Protein AF-A0A453N081-F1 (afdb_monomer)

Sequence (69 aa):
MPGVLTFTFQALEYLAKSQGIERTRLLATEHAKLAARAIDALPEVGNKVALVSRQALKDLAQKLIRRTK

Secondary structure (DSSP, 8-state):
--HHHHHHHHHHHHHHHHTHHHHHHHHHHHHHHHHHHHHHTSPP---HHHHHHHHHHHHHHHHHHT---

Organism: Aegilops tauschii subsp. strangulata (NCBI:txid200361)

InterPro domains:
  IPR008949 Isoprenoid synthase domain superfamily [G3DSA:1.10.600.10] (8-69)

Radius of gyration: 19.52 Å; Cα contacts (8 Å, |Δi|>4): 21; chains: 1; bounding box: 40×29×50 Å

Foldseek 3Di:
DPPPVVVVVVVVVVCVVVVVVVVVLVVLVVVLVVQLVVLVPDDDDPDPVSVVVSVVSSVVSVVVSVDPD

pLDDT: mean 87.95, std 11.83, range [48.69, 96.69]

Nearest PDB structures (foldseek):
  1zw0-assembly10_D  TM=5.036E-01  e=2.954E+00  Yersinia pestis

Solvent-accessible surface area (backbone atoms only — not comparable to full-atom values): 4096 Å² total; per-residue (Å²): 132,74,68,67,66,60,54,55,58,53,53,51,53,52,42,62,75,65,43,49,66,61,54,52,52,51,52,51,48,52,52,30,51,52,52,38,50,55,60,67,69,47,80,90,65,95,48,67,67,60,52,52,51,51,51,52,53,40,52,48,41,56,47,64,72,71,60,89,127

Structure (mmCIF, N/CA/C/O backbone):
data_AF-A0A453N081-F1
#
_entry.id   AF-A0A453N081-F1
#
loop_
_atom_site.group_PDB
_atom_site.id
_atom_site.type_symbol
_atom_site.label_atom_id
_atom_site.label_alt_id
_atom_site.label_comp_id
_atom_site.label_asym_id
_atom_site.label_entity_id
_atom_site.label_seq_id
_atom_site.pdbx_PDB_ins_code
_atom_site.Cartn_x
_atom_site.Cartn_y
_atom_site.Cartn_z
_atom_site.occupancy
_atom_site.B_iso_or_equiv
_atom_site.auth_seq_id
_atom_site.auth_comp_id
_atom_site.auth_asym_id
_atom_site.auth_atom_id
_atom_site.pdbx_PDB_model_num
ATOM 1 N N . MET A 1 1 ? -20.533 25.737 29.026 1.00 48.69 1 MET A N 1
ATOM 2 C CA . MET A 1 1 ? -21.144 24.877 27.988 1.00 48.69 1 MET A CA 1
ATOM 3 C C . MET A 1 1 ? -20.429 23.523 27.970 1.00 48.69 1 MET A C 1
ATOM 5 O O . MET A 1 1 ? -19.371 23.431 27.365 1.00 48.69 1 MET A O 1
ATOM 9 N N . PRO A 1 2 ? -20.936 22.500 28.680 1.00 55.88 2 PRO A N 1
ATOM 10 C CA . PRO A 1 2 ? -20.251 21.208 28.840 1.00 55.88 2 PRO A CA 1
ATOM 11 C C . PRO A 1 2 ? -20.424 20.215 27.666 1.00 55.88 2 PRO A C 1
ATOM 13 O O . PRO A 1 2 ? -19.728 19.209 27.627 1.00 55.88 2 PRO A O 1
ATOM 16 N N . GLY A 1 3 ? -21.304 20.479 26.691 1.00 60.56 3 GLY A N 1
ATOM 17 C CA . GLY A 1 3 ? -21.722 19.475 25.693 1.00 60.56 3 GLY A CA 1
ATOM 18 C C . GLY A 1 3 ? -20.721 19.118 24.581 1.00 60.56 3 GLY A C 1
ATOM 19 O O . GLY A 1 3 ? -20.820 18.036 24.012 1.00 60.56 3 GLY A O 1
ATOM 20 N N . VAL A 1 4 ? -19.745 19.977 24.264 1.00 60.19 4 VAL A N 1
ATOM 21 C CA . VAL A 1 4 ? -18.787 19.718 23.164 1.00 60.19 4 VAL A CA 1
ATOM 22 C C . VAL A 1 4 ? -17.725 18.693 23.568 1.00 60.19 4 VAL A C 1
ATOM 24 O O . VAL A 1 4 ? -17.340 17.854 22.760 1.00 60.19 4 VAL A O 1
ATOM 27 N N . LEU A 1 5 ? -17.286 18.722 24.830 1.00 56.72 5 LEU A N 1
ATOM 28 C CA . LEU A 1 5 ? -16.272 17.798 25.338 1.00 56.72 5 LEU A CA 1
ATOM 29 C C . LEU A 1 5 ? -16.825 16.371 25.444 1.00 56.72 5 LEU A C 1
ATOM 31 O O . LEU A 1 5 ? -16.137 15.428 25.091 1.00 56.72 5 LEU A O 1
ATOM 35 N N . THR A 1 6 ? -18.084 16.189 25.851 1.00 59.47 6 THR A N 1
ATOM 36 C CA . THR A 1 6 ? -18.689 14.852 25.988 1.00 59.47 6 THR A CA 1
ATOM 37 C C . THR A 1 6 ? -18.854 14.133 24.641 1.00 59.47 6 THR A C 1
ATOM 39 O O . THR A 1 6 ? -18.659 12.922 24.562 1.00 59.47 6 THR A O 1
ATOM 42 N N . PHE A 1 7 ? -19.147 14.872 23.563 1.00 58.91 7 PHE A N 1
ATOM 43 C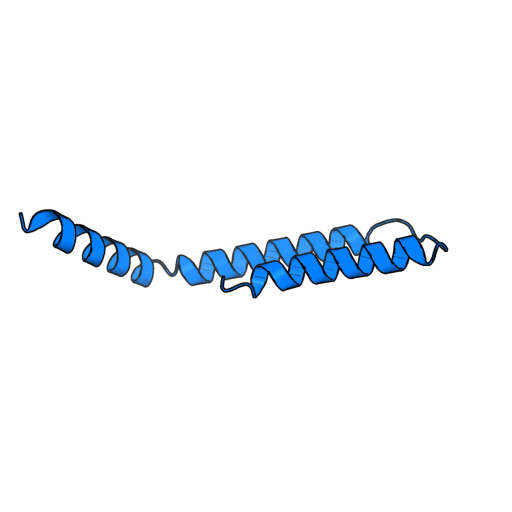 CA . PHE A 1 7 ? -19.323 14.307 22.217 1.00 58.91 7 PHE A CA 1
ATOM 44 C C . PHE A 1 7 ? -18.013 13.798 21.590 1.00 58.91 7 PHE A C 1
ATOM 46 O O . PHE A 1 7 ? -18.019 12.790 20.881 1.00 58.91 7 PHE A O 1
ATOM 53 N N . THR A 1 8 ? -16.878 14.460 21.845 1.00 65.75 8 THR A N 1
ATOM 54 C CA . THR A 1 8 ? -15.586 14.071 21.252 1.00 65.75 8 THR A CA 1
ATOM 55 C C . THR A 1 8 ? -15.023 12.792 21.868 1.00 65.75 8 THR A C 1
ATOM 57 O O . THR A 1 8 ? -14.491 11.952 21.141 1.00 65.75 8 THR A O 1
ATOM 60 N N . PHE A 1 9 ? -15.194 12.587 23.179 1.00 74.69 9 PHE A N 1
ATOM 61 C CA . PHE A 1 9 ? -14.770 11.347 23.840 1.00 74.69 9 PHE A CA 1
ATOM 62 C C . PHE A 1 9 ? -15.578 10.136 23.359 1.00 74.69 9 PHE A C 1
ATOM 64 O O . PHE A 1 9 ? -15.005 9.078 23.102 1.00 74.69 9 PHE A O 1
ATOM 71 N N . GLN A 1 10 ? -16.883 10.306 23.128 1.00 85.31 10 GLN A N 1
ATOM 72 C CA . GLN A 1 10 ? -17.744 9.227 22.642 1.00 85.31 10 GLN A CA 1
ATOM 73 C C . GLN A 1 10 ? -17.381 8.786 21.212 1.00 85.31 10 GLN A C 1
ATOM 75 O O . GLN A 1 10 ? -17.360 7.592 20.909 1.00 85.31 10 GLN A O 1
ATOM 80 N N . ALA A 1 11 ? -17.034 9.730 20.331 1.00 87.94 11 ALA A N 1
ATOM 81 C CA . ALA A 1 11 ? -16.584 9.419 18.973 1.00 87.94 11 ALA A CA 1
ATOM 82 C C . ALA A 1 11 ? -15.271 8.609 18.953 1.00 87.94 11 ALA A C 1
ATOM 84 O O . ALA A 1 11 ? -15.138 7.668 18.166 1.00 87.94 11 ALA A O 1
ATOM 85 N N . LEU A 1 12 ? -14.321 8.927 19.840 1.00 88.50 12 LEU A N 1
ATOM 86 C CA . LEU A 1 12 ? -13.065 8.179 19.970 1.00 88.50 12 LEU A CA 1
ATOM 87 C C . LEU A 1 12 ? -13.291 6.754 20.489 1.00 88.50 12 LEU A C 1
ATOM 89 O O . LEU A 1 12 ? -12.656 5.821 19.995 1.00 88.50 12 LEU A O 1
ATOM 93 N N . GLU A 1 13 ? -14.226 6.556 21.421 1.00 89.50 13 GLU A N 1
ATOM 94 C CA . GLU A 1 13 ? -14.597 5.214 21.884 1.00 89.50 13 GLU A CA 1
ATOM 95 C C . GLU A 1 13 ? -15.186 4.353 20.762 1.00 89.50 13 GLU A C 1
ATOM 97 O O . GLU A 1 13 ? -14.827 3.180 20.623 1.00 89.50 13 GLU A O 1
ATOM 102 N N . TYR A 1 14 ? -16.071 4.920 19.937 1.00 92.50 14 TYR A N 1
ATOM 103 C CA . TYR A 1 14 ? -16.610 4.207 18.778 1.00 92.50 14 TYR A CA 1
ATOM 104 C C . TYR A 1 14 ? -15.523 3.888 17.751 1.00 92.50 14 TYR A C 1
ATOM 106 O O . TYR A 1 14 ? -15.475 2.769 17.233 1.00 92.50 14 TYR A O 1
ATOM 114 N N . LEU A 1 15 ? -14.610 4.828 17.494 1.00 92.00 15 LEU A N 1
ATOM 115 C CA . LEU A 1 15 ? -13.477 4.606 16.599 1.00 92.00 15 LEU A CA 1
ATOM 116 C C . LEU A 1 15 ? -12.586 3.459 17.097 1.00 92.00 15 LEU A C 1
ATOM 118 O O . LEU A 1 15 ? -12.261 2.565 16.311 1.00 92.00 15 LEU A O 1
ATOM 122 N N . ALA A 1 16 ? -12.259 3.435 18.391 1.00 89.19 16 ALA A N 1
ATOM 123 C CA . ALA A 1 16 ? -11.474 2.367 19.003 1.00 89.19 16 ALA A CA 1
ATOM 124 C C . ALA A 1 16 ? -12.171 1.000 18.876 1.00 89.19 16 ALA A C 1
ATOM 126 O O . ALA A 1 16 ? -11.549 0.033 18.431 1.00 89.19 16 ALA A O 1
ATOM 127 N N . LYS A 1 17 ? -13.479 0.928 19.169 1.00 94.31 17 LYS A N 1
ATOM 128 C CA . LYS A 1 17 ? -14.285 -0.303 19.033 1.00 94.31 17 LYS A CA 1
ATOM 129 C C . LYS A 1 17 ? -14.383 -0.792 17.583 1.00 94.31 17 LYS A C 1
ATOM 131 O O . LYS A 1 17 ? -14.407 -1.994 17.341 1.00 94.31 17 LYS A O 1
ATOM 136 N N . SER A 1 18 ? -14.420 0.123 16.613 1.00 94.31 18 SER A N 1
ATOM 137 C CA . SER A 1 18 ? -14.579 -0.209 15.189 1.00 94.31 18 SER A CA 1
ATOM 138 C C . SER A 1 18 ? -13.327 -0.791 14.521 1.00 94.31 18 SER A C 1
ATOM 140 O O . SER A 1 18 ? -13.419 -1.313 13.408 1.00 94.31 18 SER A O 1
ATOM 142 N N . GLN A 1 19 ? -12.153 -0.657 15.155 1.00 93.62 19 GLN A N 1
ATOM 143 C CA . GLN A 1 19 ? -10.845 -0.917 14.534 1.00 93.62 19 GLN A CA 1
ATOM 144 C C . GLN A 1 19 ? -10.604 -0.097 13.247 1.00 93.62 19 GLN A C 1
ATOM 146 O O . GLN A 1 19 ? -9.792 -0.479 12.401 1.00 93.62 19 GLN A O 1
ATOM 151 N N . GLY A 1 20 ? -11.301 1.033 13.077 1.00 93.69 20 GLY A N 1
ATOM 152 C CA . GLY A 1 20 ? -11.286 1.828 11.845 1.00 93.69 20 GLY A CA 1
ATOM 153 C C . GLY A 1 20 ? -9.896 2.332 11.452 1.00 93.69 20 GLY A C 1
ATOM 154 O O . GLY A 1 20 ? -9.567 2.362 10.267 1.00 93.69 20 GLY A O 1
ATOM 155 N N . ILE A 1 21 ? -9.047 2.643 12.438 1.00 92.81 21 ILE A N 1
ATOM 156 C CA . ILE A 1 21 ? -7.653 3.045 12.208 1.00 92.81 21 ILE A CA 1
ATOM 157 C C . ILE A 1 21 ? -6.849 1.914 11.557 1.00 92.81 21 ILE A C 1
ATOM 159 O O . ILE A 1 21 ? -6.239 2.123 10.510 1.00 92.81 21 ILE A O 1
ATOM 163 N N . GLU A 1 22 ? -6.888 0.703 12.120 1.00 93.12 22 GLU A N 1
ATOM 164 C CA . GLU A 1 22 ? -6.120 -0.422 11.574 1.00 93.12 22 GLU A CA 1
ATOM 165 C C . GLU A 1 22 ? -6.669 -0.872 10.217 1.00 93.12 22 GLU A C 1
ATOM 167 O O . GLU A 1 22 ? -5.898 -1.115 9.291 1.00 93.12 22 GLU A O 1
ATOM 172 N N . ARG A 1 23 ? -7.996 -0.891 10.042 1.00 95.38 23 ARG A N 1
ATOM 173 C CA . ARG A 1 23 ? -8.623 -1.201 8.745 1.00 95.38 23 ARG A CA 1
ATOM 174 C C . ARG A 1 23 ? -8.199 -0.222 7.653 1.00 95.38 23 ARG A C 1
ATOM 176 O O . ARG A 1 23 ? -7.864 -0.646 6.549 1.00 95.38 23 ARG A O 1
ATOM 183 N N . THR A 1 24 ? -8.158 1.071 7.967 1.00 94.94 24 THR A N 1
ATOM 184 C CA . THR A 1 24 ? -7.696 2.101 7.026 1.00 94.94 24 THR A CA 1
ATOM 185 C C . THR A 1 24 ? -6.212 1.921 6.704 1.00 94.94 24 THR A C 1
ATOM 187 O O . THR A 1 24 ? -5.819 2.021 5.542 1.00 94.94 24 THR A O 1
ATOM 190 N N . ARG A 1 25 ? -5.384 1.582 7.702 1.00 92.94 25 ARG A N 1
ATOM 191 C CA . ARG A 1 25 ? -3.953 1.297 7.514 1.00 92.94 25 ARG A CA 1
ATOM 192 C C . ARG A 1 25 ? -3.715 0.087 6.606 1.00 92.94 25 ARG A C 1
ATOM 194 O O . ARG A 1 25 ? -2.848 0.137 5.728 1.00 92.94 25 ARG A O 1
ATOM 201 N N . LEU A 1 26 ? -4.492 -0.981 6.787 1.00 95.38 26 LEU A N 1
ATOM 202 C CA . LEU A 1 26 ? -4.451 -2.171 5.935 1.00 95.38 26 LEU A CA 1
ATOM 203 C C . LEU A 1 26 ? -4.861 -1.834 4.501 1.00 95.38 26 LEU A C 1
ATOM 205 O O . LEU A 1 26 ? -4.121 -2.149 3.573 1.00 95.38 26 LEU A O 1
ATOM 209 N N . LEU A 1 27 ? -5.978 -1.125 4.322 1.00 96.12 27 LEU A N 1
ATOM 210 C CA . LEU A 1 27 ? -6.455 -0.723 2.999 1.00 96.12 27 LEU A CA 1
ATOM 211 C C . LEU A 1 27 ? -5.433 0.159 2.267 1.00 96.12 27 LEU A C 1
ATOM 213 O O . LEU A 1 27 ? -5.121 -0.086 1.103 1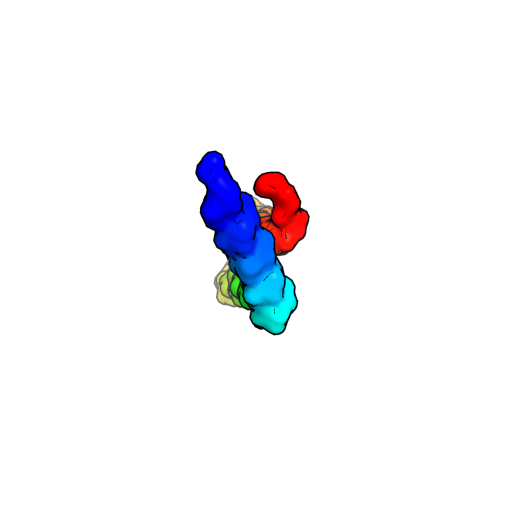.00 96.12 27 LEU A O 1
ATOM 217 N N . ALA A 1 28 ? -4.847 1.138 2.959 1.00 94.88 28 ALA A N 1
ATOM 218 C CA . ALA A 1 28 ? -3.785 1.969 2.401 1.00 94.88 28 ALA A CA 1
ATOM 219 C C . ALA A 1 28 ? -2.574 1.117 1.973 1.00 94.88 28 ALA A C 1
ATOM 221 O O . ALA A 1 28 ? -2.036 1.303 0.881 1.00 94.88 28 ALA A O 1
ATOM 222 N N . THR A 1 29 ? -2.182 0.138 2.794 1.00 94.94 29 THR A N 1
ATOM 223 C CA . THR A 1 29 ? -1.085 -0.791 2.480 1.00 94.94 29 THR A CA 1
ATOM 224 C C . THR A 1 29 ? -1.382 -1.620 1.227 1.00 94.94 29 THR A C 1
ATOM 226 O O . THR A 1 29 ? -0.502 -1.778 0.380 1.00 94.94 29 THR A O 1
ATOM 229 N N . GLU A 1 30 ? -2.608 -2.120 1.073 1.00 96.62 30 GLU A N 1
ATOM 230 C CA . GLU A 1 30 ? -3.027 -2.851 -0.129 1.00 96.62 30 GLU A CA 1
ATOM 231 C C . GLU A 1 30 ? -2.967 -1.966 -1.380 1.00 96.62 30 GLU A C 1
ATOM 233 O O . GLU A 1 30 ? -2.392 -2.370 -2.393 1.00 96.62 30 GLU A O 1
ATOM 238 N N . HIS A 1 31 ? -3.440 -0.721 -1.304 1.00 96.25 31 HIS A N 1
ATOM 239 C CA . HIS A 1 31 ? -3.323 0.217 -2.423 1.00 96.25 31 HIS A CA 1
ATOM 240 C C . HIS A 1 31 ? -1.868 0.548 -2.779 1.00 96.25 31 HIS A C 1
ATOM 242 O O . HIS A 1 31 ? -1.534 0.614 -3.963 1.00 96.25 31 HIS A O 1
ATOM 248 N N . ALA A 1 32 ? -0.975 0.686 -1.794 1.00 94.69 32 ALA A N 1
ATOM 249 C CA . ALA A 1 32 ? 0.451 0.879 -2.061 1.00 94.69 32 ALA A CA 1
ATOM 250 C C . ALA A 1 32 ? 1.082 -0.336 -2.764 1.00 94.69 32 ALA A C 1
ATOM 252 O O . ALA A 1 32 ? 1.878 -0.164 -3.690 1.00 94.69 32 ALA A O 1
ATOM 253 N N . LYS A 1 33 ? 0.701 -1.565 -2.381 1.00 94.88 33 LYS A N 1
ATOM 254 C CA . LYS A 1 33 ? 1.138 -2.789 -3.078 1.00 94.88 33 LYS A CA 1
ATOM 255 C C . LYS A 1 33 ? 0.630 -2.826 -4.518 1.00 94.88 33 LYS A C 1
ATOM 257 O O . LYS A 1 33 ? 1.398 -3.163 -5.416 1.00 94.88 33 LYS A O 1
ATOM 262 N N . LEU A 1 34 ? -0.638 -2.482 -4.747 1.00 96.69 34 LEU A N 1
ATOM 263 C CA . LEU A 1 34 ? -1.218 -2.421 -6.092 1.00 96.69 34 LEU A CA 1
ATOM 264 C C . LEU A 1 34 ? -0.506 -1.383 -6.966 1.00 96.69 34 LEU A C 1
ATOM 266 O O . LEU A 1 34 ? -0.166 -1.689 -8.106 1.00 96.69 34 LEU A O 1
ATOM 270 N N . ALA A 1 35 ? -0.206 -0.200 -6.425 1.00 95.44 35 ALA A N 1
ATOM 271 C CA . ALA A 1 35 ? 0.553 0.828 -7.133 1.00 95.44 35 ALA A CA 1
ATOM 272 C C . ALA A 1 35 ? 1.959 0.338 -7.517 1.00 95.44 35 ALA A C 1
ATOM 274 O O . ALA A 1 35 ? 2.374 0.495 -8.66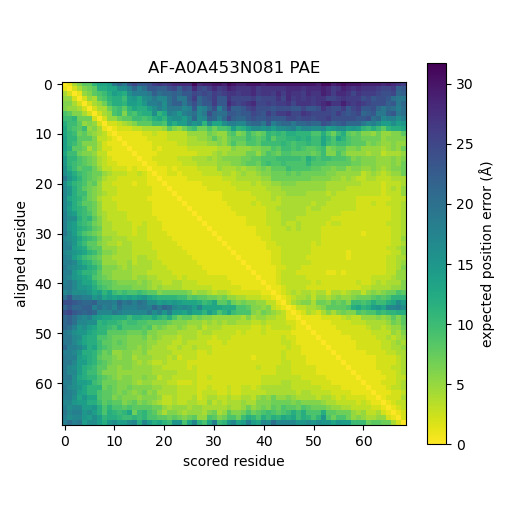4 1.00 95.44 35 ALA A O 1
ATOM 275 N N . ALA A 1 36 ? 2.671 -0.317 -6.593 1.00 94.81 36 ALA A N 1
ATOM 276 C CA . ALA A 1 36 ? 3.982 -0.895 -6.884 1.00 94.81 36 ALA A CA 1
ATOM 277 C C . ALA A 1 36 ? 3.908 -1.962 -7.991 1.00 94.81 36 ALA A C 1
ATOM 279 O O . ALA A 1 36 ? 4.689 -1.910 -8.940 1.00 94.81 36 ALA A O 1
ATOM 280 N N . ARG A 1 37 ? 2.918 -2.863 -7.923 1.00 96.12 37 ARG A N 1
ATOM 281 C CA . ARG A 1 37 ? 2.671 -3.883 -8.957 1.00 96.12 37 ARG A CA 1
ATOM 282 C C . ARG A 1 37 ? 2.341 -3.274 -10.318 1.00 96.12 37 ARG A C 1
ATOM 284 O O . ARG A 1 37 ? 2.802 -3.784 -11.331 1.00 96.12 37 ARG A O 1
ATOM 291 N N . ALA A 1 38 ? 1.573 -2.187 -10.355 1.00 96.56 38 ALA A N 1
ATOM 292 C CA . ALA A 1 38 ? 1.265 -1.487 -11.600 1.00 96.56 38 ALA A CA 1
ATOM 293 C C . ALA A 1 38 ? 2.525 -0.883 -12.244 1.00 96.56 38 ALA A C 1
ATOM 295 O O . ALA A 1 38 ? 2.664 -0.920 -13.462 1.00 96.56 38 ALA A O 1
ATOM 296 N N . ILE A 1 39 ? 3.464 -0.381 -11.433 1.00 94.75 39 ILE A 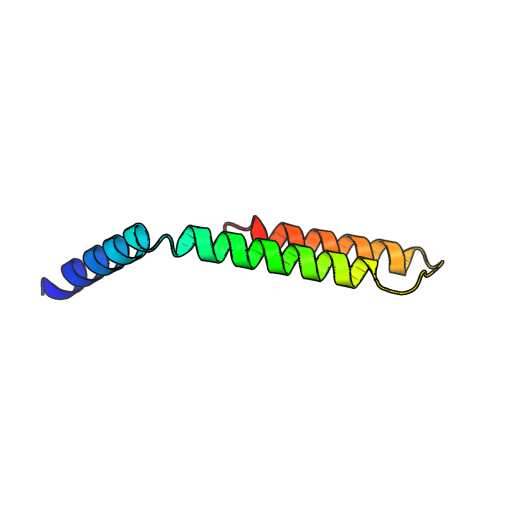N 1
ATOM 297 C CA . ILE A 1 39 ? 4.764 0.111 -11.915 1.00 94.75 39 ILE A CA 1
ATOM 298 C C . ILE A 1 39 ? 5.628 -1.046 -12.441 1.00 94.75 39 ILE A C 1
ATOM 300 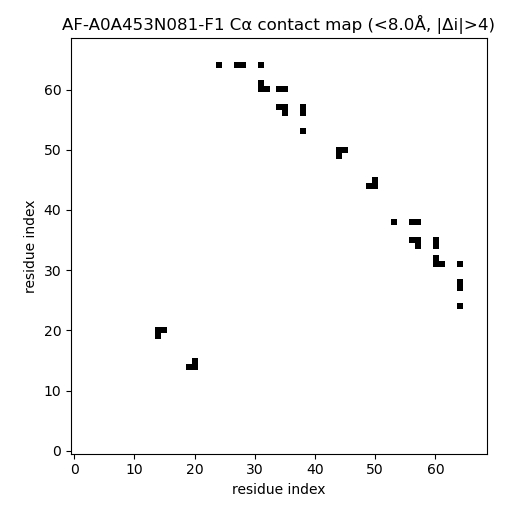O O . ILE A 1 39 ? 6.302 -0.885 -13.458 1.00 94.75 39 ILE A O 1
ATOM 304 N N . ASP A 1 40 ? 5.602 -2.201 -11.770 1.00 92.19 40 ASP A N 1
ATOM 305 C CA . ASP A 1 40 ? 6.289 -3.424 -12.212 1.00 92.19 40 ASP A CA 1
ATOM 306 C C . ASP A 1 40 ? 5.737 -3.990 -13.523 1.00 92.19 40 ASP A C 1
ATOM 308 O O . ASP A 1 40 ? 6.493 -4.527 -14.325 1.00 92.19 40 ASP A O 1
ATOM 312 N N . ALA A 1 41 ? 4.436 -3.834 -13.766 1.00 95.56 41 ALA A N 1
ATOM 313 C CA . ALA A 1 41 ? 3.776 -4.298 -14.983 1.00 95.56 41 ALA A CA 1
ATOM 314 C C . ALA A 1 41 ? 4.046 -3.414 -16.216 1.00 95.56 41 ALA A C 1
ATOM 316 O O . ALA A 1 41 ? 3.602 -3.743 -17.317 1.00 95.56 41 ALA A O 1
ATOM 317 N N . LEU A 1 42 ? 4.743 -2.282 -16.060 1.00 92.88 42 LEU A N 1
ATOM 318 C CA . LEU A 1 42 ? 5.100 -1.435 -17.192 1.00 92.88 42 LEU A CA 1
ATOM 319 C C . LEU A 1 42 ? 6.093 -2.164 -18.116 1.00 92.88 42 LEU A C 1
ATOM 321 O O . LEU A 1 42 ? 7.033 -2.782 -17.612 1.00 92.88 42 LEU A O 1
ATOM 325 N N . PRO A 1 43 ? 5.974 -2.018 -19.453 1.00 92.75 43 PRO A N 1
ATOM 326 C CA . PRO A 1 43 ? 6.887 -2.647 -20.409 1.00 92.75 43 PRO A CA 1
ATOM 327 C C . PRO A 1 43 ? 8.353 -2.374 -20.078 1.00 92.75 43 PRO A C 1
ATOM 329 O O . PRO A 1 43 ? 8.677 -1.303 -19.557 1.00 92.75 43 PRO A O 1
ATOM 332 N N . GLU A 1 44 ? 9.246 -3.313 -20.369 1.00 89.00 44 GLU A N 1
ATOM 333 C CA . GLU A 1 44 ? 10.676 -3.129 -20.124 1.00 89.00 44 GLU A CA 1
ATOM 334 C C . GLU A 1 44 ? 11.229 -1.964 -20.958 1.00 89.00 44 GLU A C 1
ATOM 336 O O . GLU A 1 44 ? 10.876 -1.781 -22.123 1.00 89.00 44 GLU A O 1
ATOM 341 N N . VAL A 1 45 ? 12.073 -1.131 -20.346 1.00 86.56 45 VAL A N 1
ATOM 342 C CA . VAL A 1 45 ? 12.681 0.028 -21.012 1.00 86.56 45 VAL A CA 1
ATOM 343 C C . VAL A 1 45 ? 14.162 0.033 -20.681 1.00 86.56 45 VAL A C 1
ATOM 345 O O . VAL A 1 45 ? 14.532 0.094 -19.512 1.00 86.56 45 VAL A O 1
ATOM 348 N N . GLY A 1 46 ? 15.019 0.038 -21.703 1.00 86.19 46 GLY A N 1
ATOM 349 C CA . GLY A 1 46 ? 16.478 0.100 -21.530 1.00 86.19 46 GLY A CA 1
ATOM 350 C C . GLY A 1 46 ? 17.011 1.464 -21.063 1.00 86.19 46 GLY A C 1
ATOM 351 O O . GLY A 1 46 ? 18.215 1.638 -20.890 1.00 86.19 46 GLY A O 1
ATOM 352 N N . ASN A 1 47 ? 16.137 2.458 -20.869 1.00 92.12 47 ASN A N 1
ATOM 353 C CA . ASN A 1 47 ? 16.526 3.794 -20.430 1.00 92.12 47 ASN A CA 1
ATOM 354 C C . ASN A 1 47 ? 16.722 3.831 -18.906 1.00 92.12 47 ASN A C 1
ATOM 356 O O . ASN A 1 47 ? 15.769 3.700 -18.137 1.00 92.12 47 ASN A O 1
ATOM 360 N N . LYS A 1 48 ? 17.956 4.111 -18.472 1.00 90.62 48 LYS A N 1
ATOM 361 C CA . LYS A 1 4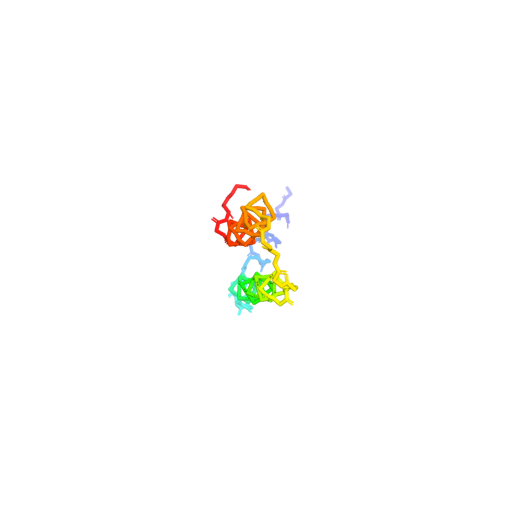8 ? 18.329 4.232 -1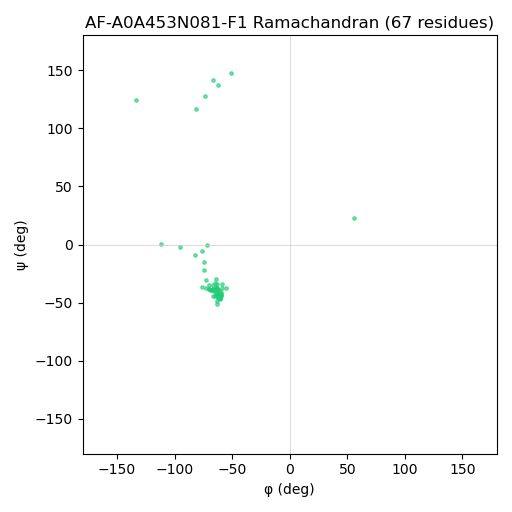7.054 1.00 90.62 48 LYS A CA 1
ATOM 362 C C . LYS A 1 48 ? 17.489 5.262 -16.293 1.00 90.62 48 LYS A C 1
ATOM 364 O O . LYS A 1 48 ? 17.137 5.013 -15.145 1.00 90.62 48 LYS A O 1
ATOM 369 N N . VAL A 1 49 ? 17.124 6.384 -16.920 1.00 92.75 49 VAL A N 1
ATOM 370 C CA . VAL A 1 49 ? 16.278 7.411 -16.284 1.00 92.75 49 VAL A CA 1
ATOM 371 C C . VAL A 1 49 ? 14.891 6.847 -15.984 1.00 92.75 49 VAL A C 1
ATOM 373 O O . VAL A 1 49 ? 14.383 7.028 -14.883 1.00 92.75 49 VAL A O 1
ATOM 376 N N . ALA A 1 50 ? 14.312 6.090 -16.921 1.00 90.38 50 ALA A N 1
ATOM 377 C CA . ALA A 1 50 ? 13.007 5.464 -16.731 1.00 90.38 50 ALA A CA 1
ATOM 378 C C . ALA A 1 50 ? 13.026 4.442 -15.581 1.00 90.38 50 ALA A C 1
ATOM 380 O O . ALA A 1 50 ? 12.085 4.399 -14.790 1.00 90.38 50 ALA A O 1
ATOM 381 N N . LEU A 1 51 ? 14.107 3.667 -15.441 1.00 92.50 51 LEU A N 1
ATOM 382 C CA . LEU A 1 51 ? 14.279 2.730 -14.326 1.00 92.50 51 LEU A CA 1
ATOM 383 C C . LEU A 1 51 ? 14.380 3.454 -12.974 1.00 92.50 51 LEU A C 1
ATOM 385 O O . LEU A 1 51 ? 13.706 3.063 -12.021 1.00 92.50 51 LEU A O 1
ATOM 389 N N . VAL A 1 52 ? 15.150 4.547 -12.901 1.00 94.88 52 VAL A N 1
ATOM 390 C CA . VAL A 1 52 ? 15.259 5.377 -11.685 1.00 94.88 52 VAL A CA 1
ATOM 391 C C . VAL A 1 52 ? 13.908 5.992 -11.316 1.00 94.88 52 VAL A C 1
ATOM 393 O O . VAL A 1 52 ? 13.500 5.928 -10.157 1.00 94.88 52 VAL A O 1
ATOM 396 N N . SER A 1 53 ? 13.172 6.533 -12.291 1.00 94.62 53 SER A N 1
ATOM 397 C CA . SER A 1 53 ? 11.833 7.082 -12.057 1.00 94.62 53 SER A CA 1
ATOM 398 C C . SER A 1 53 ? 10.854 6.019 -11.552 1.00 94.62 53 SER A C 1
ATOM 400 O O . SER A 1 53 ? 10.100 6.284 -10.618 1.00 94.62 53 SER A O 1
ATOM 402 N N . ARG A 1 54 ? 10.881 4.801 -12.112 1.00 94.38 54 ARG A N 1
ATOM 403 C CA . ARG A 1 54 ? 10.043 3.686 -11.636 1.00 94.38 54 ARG A CA 1
ATOM 404 C C . ARG A 1 54 ? 10.352 3.321 -10.190 1.00 94.38 54 ARG A C 1
ATOM 406 O O . ARG A 1 54 ? 9.422 3.145 -9.406 1.00 94.38 54 ARG A O 1
ATOM 413 N N . GLN A 1 55 ? 11.630 3.247 -9.827 1.00 94.19 55 GLN A N 1
ATOM 414 C CA . GLN A 1 55 ? 12.017 2.966 -8.447 1.00 94.19 55 GLN A CA 1
ATOM 415 C C . GLN A 1 55 ? 11.532 4.070 -7.498 1.00 94.19 55 GLN A C 1
ATOM 417 O O . GLN A 1 55 ? 10.881 3.772 -6.499 1.00 94.19 55 GLN A O 1
ATOM 422 N N . ALA A 1 56 ? 11.726 5.340 -7.864 1.00 95.94 56 ALA A N 1
ATOM 423 C CA . ALA A 1 56 ? 11.268 6.474 -7.063 1.00 95.94 56 ALA A CA 1
ATOM 424 C C . ALA A 1 56 ? 9.742 6.472 -6.838 1.00 95.94 56 ALA A C 1
ATOM 426 O O . ALA A 1 56 ? 9.275 6.796 -5.745 1.00 95.94 56 ALA A O 1
ATOM 427 N N . LEU A 1 57 ? 8.955 6.074 -7.843 1.00 95.06 57 LEU A N 1
ATOM 428 C CA . LEU A 1 57 ? 7.498 5.961 -7.718 1.00 95.06 57 LEU A CA 1
ATOM 429 C C . LEU A 1 57 ? 7.076 4.848 -6.743 1.00 95.06 57 LEU A C 1
ATOM 431 O O . LEU A 1 57 ? 6.139 5.040 -5.963 1.00 95.06 57 LEU A O 1
ATOM 435 N N . LYS A 1 58 ? 7.778 3.708 -6.730 1.00 94.56 58 LYS A N 1
ATOM 436 C CA . LYS A 1 58 ? 7.532 2.637 -5.747 1.00 94.56 58 LYS A CA 1
ATOM 437 C C . LYS A 1 58 ? 7.886 3.084 -4.334 1.00 94.56 58 LYS A C 1
ATOM 439 O O . LYS A 1 58 ? 7.108 2.864 -3.404 1.00 94.56 58 LYS A O 1
ATOM 444 N N . ASP A 1 59 ? 9.028 3.746 -4.183 1.00 93.94 59 ASP A N 1
ATOM 445 C CA . ASP A 1 59 ? 9.488 4.253 -2.892 1.00 93.94 59 ASP A CA 1
ATOM 446 C C . ASP A 1 59 ? 8.512 5.302 -2.343 1.00 93.94 59 ASP A C 1
ATOM 448 O O . ASP A 1 59 ? 8.201 5.308 -1.149 1.00 93.94 59 ASP A O 1
ATOM 452 N N . LEU A 1 60 ? 7.952 6.147 -3.218 1.00 94.19 60 LEU A N 1
ATOM 453 C CA . LEU A 1 60 ? 6.917 7.113 -2.858 1.00 94.19 60 LEU A CA 1
ATOM 454 C C . LEU A 1 60 ? 5.658 6.424 -2.313 1.00 94.19 60 LEU A C 1
ATOM 456 O O . LEU A 1 60 ? 5.164 6.817 -1.254 1.00 94.19 60 LEU A O 1
ATO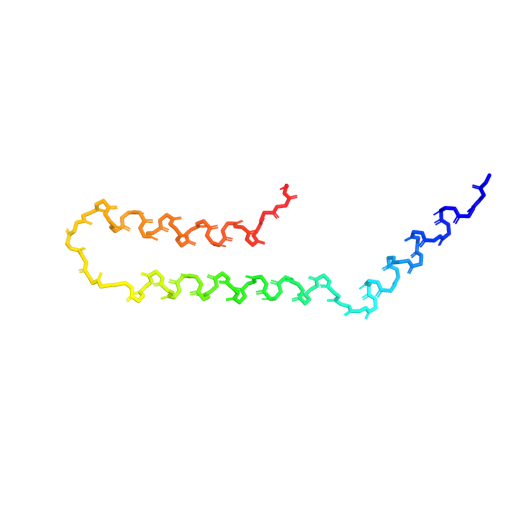M 460 N N . ALA A 1 61 ? 5.169 5.379 -2.988 1.00 91.75 61 ALA A N 1
ATOM 461 C CA . ALA A 1 61 ? 4.000 4.625 -2.537 1.00 91.75 61 ALA A CA 1
ATOM 462 C C . ALA A 1 61 ? 4.217 4.012 -1.142 1.00 91.75 61 ALA A C 1
ATOM 464 O O . ALA A 1 61 ? 3.339 4.091 -0.284 1.00 91.75 61 ALA A O 1
ATOM 465 N N . GLN A 1 62 ? 5.408 3.472 -0.870 1.00 89.69 62 GLN A N 1
ATOM 466 C CA . GLN A 1 62 ? 5.746 2.933 0.452 1.00 89.69 62 GLN A CA 1
ATOM 467 C C . GLN A 1 62 ? 5.901 4.027 1.517 1.00 89.69 62 GLN A C 1
ATOM 469 O O . GLN A 1 62 ? 5.487 3.844 2.667 1.00 89.69 62 GLN A O 1
ATOM 474 N N . LYS A 1 63 ? 6.482 5.175 1.151 1.00 92.06 63 LYS A N 1
ATOM 475 C CA . LYS A 1 63 ? 6.704 6.306 2.061 1.00 92.06 63 LYS A CA 1
ATOM 476 C C . LYS A 1 63 ? 5.391 6.894 2.574 1.00 92.06 63 LYS A C 1
ATOM 478 O O . LYS A 1 63 ? 5.317 7.261 3.745 1.00 92.06 63 LYS A O 1
ATOM 483 N N . LEU A 1 64 ? 4.358 6.946 1.733 1.00 88.62 64 LEU A N 1
ATOM 484 C CA . LEU 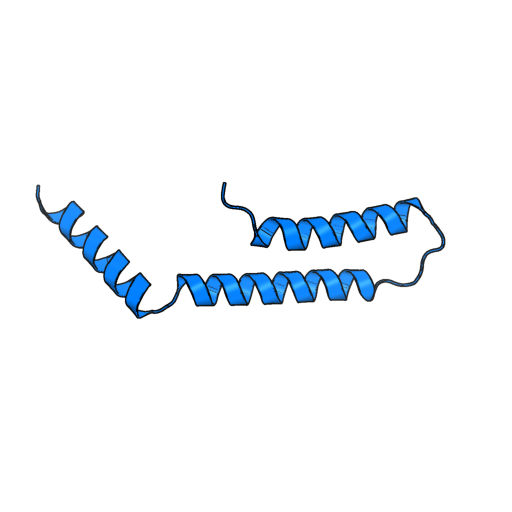A 1 64 ? 3.042 7.470 2.111 1.00 88.62 64 LEU A CA 1
ATOM 485 C C . LEU A 1 64 ? 2.353 6.638 3.202 1.00 88.62 64 LEU A C 1
ATOM 487 O O . LEU A 1 64 ? 1.658 7.209 4.034 1.00 88.62 64 LEU A O 1
ATOM 491 N N . ILE A 1 65 ? 2.610 5.329 3.273 1.00 88.94 65 ILE A N 1
ATOM 492 C CA . ILE A 1 65 ? 2.057 4.453 4.324 1.00 88.94 65 ILE A CA 1
ATOM 493 C C . ILE A 1 65 ? 2.711 4.693 5.687 1.00 88.94 65 ILE A C 1
ATOM 495 O O . ILE A 1 65 ? 2.086 4.505 6.727 1.00 88.94 65 ILE A O 1
ATOM 499 N N . ARG A 1 66 ? 3.982 5.102 5.695 1.00 86.69 66 ARG A N 1
ATOM 500 C CA . ARG A 1 66 ? 4.778 5.288 6.920 1.00 86.69 66 ARG A CA 1
ATOM 501 C C . ARG A 1 66 ? 4.775 6.732 7.420 1.00 86.69 66 ARG A C 1
ATOM 503 O O . ARG A 1 66 ? 5.421 7.032 8.421 1.00 86.69 66 ARG A O 1
ATOM 510 N N . ARG A 1 67 ? 4.114 7.641 6.704 1.00 86.00 67 ARG A N 1
ATOM 511 C CA . ARG A 1 67 ? 4.136 9.070 7.007 1.00 86.00 67 ARG A CA 1
ATOM 512 C C . ARG A 1 67 ? 3.284 9.364 8.246 1.00 86.00 67 ARG A C 1
ATOM 514 O O . ARG A 1 67 ? 2.117 9.007 8.300 1.00 86.00 67 ARG A O 1
ATOM 521 N N . THR A 1 68 ? 3.876 10.062 9.210 1.00 81.69 68 THR A N 1
ATOM 522 C CA . THR A 1 68 ? 3.257 10.439 10.496 1.00 81.69 68 THR A CA 1
ATOM 523 C C . THR A 1 68 ? 2.998 11.944 10.636 1.00 81.69 68 THR A C 1
ATOM 525 O O . THR A 1 68 ? 2.520 12.381 11.677 1.00 81.69 68 THR A O 1
ATOM 528 N N . LYS A 1 69 ? 3.344 12.731 9.607 1.00 68.56 69 LYS A N 1
ATOM 529 C CA . LYS A 1 69 ? 3.260 14.200 9.566 1.00 68.56 69 LYS A CA 1
ATOM 530 C C . LYS A 1 69 ? 2.139 14.708 8.681 1.00 68.56 69 LYS A C 1
ATOM 532 O O . LYS A 1 69 ? 2.110 14.276 7.503 1.00 68.56 69 LYS A O 1
#

Mean predicted aligned error: 7.19 Å